Protein AF-A0A3N5U314-F1 (afdb_monomer)

Structure (mmCIF, N/CA/C/O backbone):
data_AF-A0A3N5U314-F1
#
_entry.id   AF-A0A3N5U314-F1
#
loop_
_atom_site.group_PDB
_atom_site.id
_atom_site.type_symbol
_atom_site.label_atom_id
_atom_site.label_alt_id
_atom_site.label_comp_id
_atom_site.label_asym_id
_atom_site.label_entity_id
_atom_site.label_seq_id
_atom_site.pdbx_PDB_ins_code
_atom_site.Cartn_x
_atom_site.Cartn_y
_atom_site.Cartn_z
_atom_site.occupancy
_atom_site.B_iso_or_equiv
_atom_site.auth_seq_id
_atom_site.auth_comp_id
_atom_site.auth_asym_id
_atom_site.auth_atom_id
_atom_site.pdbx_PDB_model_num
ATOM 1 N N . MET A 1 1 ? -28.818 -7.284 0.503 1.00 39.34 1 MET A N 1
ATOM 2 C CA . MET A 1 1 ? -28.115 -8.582 0.384 1.00 39.34 1 MET A CA 1
ATOM 3 C C . MET A 1 1 ? -27.699 -8.768 -1.066 1.00 39.34 1 MET A C 1
ATOM 5 O O . MET A 1 1 ? -28.554 -9.013 -1.904 1.00 39.34 1 MET A O 1
ATOM 9 N N . ILE A 1 2 ? -26.421 -8.562 -1.388 1.00 52.38 2 ILE A N 1
ATOM 10 C CA . ILE A 1 2 ? -25.898 -8.794 -2.743 1.00 52.38 2 ILE A CA 1
ATOM 11 C C . ILE A 1 2 ? -25.827 -10.312 -2.936 1.00 52.38 2 ILE A C 1
ATOM 13 O O . ILE A 1 2 ? -25.109 -10.994 -2.208 1.00 52.38 2 ILE A O 1
ATOM 17 N N . SER A 1 3 ? -26.619 -10.847 -3.865 1.00 48.72 3 SER A N 1
ATOM 18 C CA . SER A 1 3 ? -26.611 -12.268 -4.222 1.00 48.72 3 SER A CA 1
ATOM 19 C C . SER A 1 3 ? -25.265 -12.630 -4.856 1.00 48.72 3 SER A C 1
ATOM 21 O O . SER A 1 3 ? -25.058 -12.412 -6.049 1.00 48.72 3 SER A O 1
ATOM 23 N N . GLN A 1 4 ? -24.351 -13.190 -4.064 1.00 62.00 4 GLN A N 1
ATOM 24 C CA . GLN A 1 4 ? -23.059 -13.693 -4.528 1.00 62.00 4 GLN A CA 1
ATOM 25 C C . GLN A 1 4 ? -23.280 -14.937 -5.404 1.00 62.00 4 GLN A C 1
ATOM 27 O O . GLN A 1 4 ? -23.422 -16.053 -4.900 1.00 62.00 4 GLN A O 1
ATOM 32 N N . LYS A 1 5 ? -23.340 -14.765 -6.732 1.00 70.06 5 LYS A N 1
ATOM 33 C CA . LYS A 1 5 ? -23.276 -15.905 -7.657 1.00 70.06 5 LYS A CA 1
ATOM 34 C C . LYS A 1 5 ? -21.893 -16.542 -7.515 1.00 70.06 5 LYS A C 1
ATOM 36 O O . LYS A 1 5 ? -20.887 -15.867 -7.708 1.00 70.06 5 LYS A O 1
ATOM 41 N N . LYS A 1 6 ? -21.836 -17.836 -7.182 1.00 68.38 6 LYS A N 1
ATOM 42 C CA . LYS A 1 6 ? -20.572 -18.584 -7.141 1.00 68.38 6 LYS A CA 1
ATOM 43 C C . LYS A 1 6 ? -19.946 -18.561 -8.537 1.00 68.38 6 LYS A C 1
ATOM 45 O O . LYS A 1 6 ? -20.492 -19.159 -9.462 1.00 68.38 6 LYS A O 1
ATOM 50 N N . ALA A 1 7 ? -18.821 -17.869 -8.690 1.00 73.00 7 ALA A N 1
ATOM 51 C CA . ALA A 1 7 ? -17.999 -18.004 -9.883 1.00 73.00 7 ALA A CA 1
ATOM 52 C C . ALA A 1 7 ? -17.495 -19.453 -9.955 1.00 73.00 7 ALA A C 1
ATOM 54 O O . ALA A 1 7 ? -16.987 -19.988 -8.970 1.00 73.00 7 ALA A O 1
ATOM 55 N N . SER A 1 8 ? -17.676 -20.107 -11.103 1.00 86.75 8 SER A N 1
ATOM 56 C CA . SER A 1 8 ? -17.129 -21.448 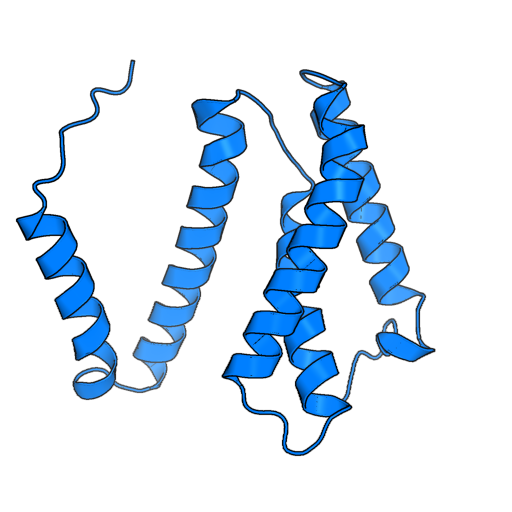-11.319 1.00 86.75 8 SER A CA 1
ATOM 57 C C . SER A 1 8 ? -15.602 -21.384 -11.252 1.00 86.75 8 SER A C 1
ATOM 59 O O . SER A 1 8 ? -15.004 -20.474 -11.825 1.00 86.75 8 SER A O 1
ATOM 61 N N . TRP A 1 9 ? -14.953 -22.349 -10.597 1.00 86.94 9 TRP A N 1
ATOM 62 C CA . TRP A 1 9 ? -13.486 -22.445 -10.546 1.00 86.94 9 TRP A CA 1
ATOM 63 C C . TRP A 1 9 ? -12.844 -22.409 -11.940 1.00 86.94 9 TRP A C 1
ATOM 65 O O . TRP A 1 9 ? -11.773 -21.835 -12.114 1.00 86.94 9 TRP A O 1
ATOM 75 N N . LEU A 1 10 ? -13.548 -22.935 -12.948 1.00 86.69 10 LEU A N 1
ATOM 76 C CA . LEU A 1 10 ? -13.145 -22.877 -14.354 1.00 86.69 10 LEU A CA 1
ATOM 77 C C . LEU A 1 10 ? -13.063 -21.441 -14.884 1.00 86.69 10 LEU A C 1
ATOM 79 O O . LEU A 1 10 ? -12.156 -21.113 -15.639 1.00 86.69 10 LEU A O 1
ATOM 83 N N . PHE A 1 11 ? -13.984 -20.573 -14.467 1.00 88.81 11 PHE A N 1
ATOM 84 C CA . PHE A 1 11 ? -13.996 -19.168 -14.870 1.00 88.81 11 PHE A CA 1
ATOM 85 C C . PHE A 1 11 ? -12.820 -18.398 -14.255 1.00 88.81 11 PHE A C 1
ATOM 87 O O . PHE A 1 11 ? -12.176 -17.607 -14.939 1.00 88.81 11 PHE A O 1
ATOM 94 N N . ILE A 1 12 ? -12.493 -18.674 -12.989 1.00 87.81 12 ILE A N 1
ATOM 95 C CA . ILE A 1 12 ? -11.335 -18.074 -12.307 1.00 87.81 12 ILE A CA 1
ATOM 96 C C . ILE A 1 12 ? -10.031 -18.533 -12.970 1.00 87.81 12 ILE A C 1
ATOM 98 O O . ILE A 1 12 ? -9.176 -17.706 -13.285 1.00 87.81 12 ILE A O 1
ATOM 102 N N . ALA A 1 13 ? -9.897 -19.837 -13.228 1.00 89.12 13 ALA A N 1
ATOM 103 C CA . ALA A 1 13 ? -8.728 -20.398 -13.899 1.00 89.12 13 ALA A CA 1
ATOM 104 C C . ALA A 1 13 ? -8.547 -19.820 -15.312 1.00 89.12 13 ALA A C 1
ATOM 106 O O . ALA A 1 13 ? -7.430 -19.474 -15.695 1.00 89.12 13 ALA A O 1
ATOM 107 N N . LEU A 1 14 ? -9.643 -19.651 -16.058 1.00 91.38 14 LEU A N 1
ATOM 108 C CA . LEU A 1 14 ? -9.625 -19.042 -17.387 1.00 91.38 14 LEU A CA 1
ATOM 109 C C . LEU A 1 14 ? -9.152 -17.583 -17.342 1.00 91.38 14 LEU A C 1
ATOM 111 O O . LEU A 1 14 ? -8.292 -17.200 -18.131 1.00 91.38 14 LEU A O 1
ATOM 115 N N . LEU A 1 15 ? -9.675 -16.777 -16.413 1.00 87.81 15 LEU A N 1
ATOM 116 C CA . LEU A 1 15 ? -9.248 -15.384 -16.242 1.00 87.81 15 LEU A CA 1
ATOM 117 C C . LEU A 1 15 ? -7.764 -15.281 -15.878 1.00 87.81 15 LEU A C 1
ATOM 119 O O . LEU A 1 15 ? -7.054 -14.437 -16.424 1.00 87.81 15 LEU A O 1
ATOM 123 N N . PHE A 1 16 ? -7.286 -16.156 -14.992 1.00 88.44 16 PHE A N 1
ATOM 124 C CA . PHE A 1 16 ? -5.877 -16.194 -14.614 1.00 88.44 16 PHE A CA 1
ATOM 125 C C . PHE A 1 16 ? -4.983 -16.568 -15.803 1.00 88.44 16 PHE A C 1
ATOM 127 O O . PHE A 1 16 ? -4.005 -15.876 -16.079 1.00 88.44 16 PHE A O 1
ATOM 134 N N . ALA A 1 17 ? -5.354 -17.606 -16.559 1.00 89.19 17 ALA A N 1
ATOM 135 C CA . ALA A 1 17 ? -4.641 -18.007 -17.770 1.00 89.19 17 ALA A CA 1
ATOM 136 C C . ALA A 1 17 ? -4.589 -16.874 -18.809 1.00 89.19 17 ALA A C 1
ATOM 138 O O . ALA A 1 17 ? -3.533 -16.620 -19.389 1.00 89.19 17 ALA A O 1
ATOM 139 N N . LEU A 1 18 ? -5.694 -16.145 -18.997 1.00 88.12 18 LEU A N 1
ATOM 140 C CA . LEU A 1 18 ? -5.738 -14.988 -19.890 1.00 88.12 18 LEU A CA 1
ATOM 141 C C . LEU A 1 18 ? -4.754 -13.891 -19.445 1.00 88.12 18 LEU A C 1
ATOM 143 O O . LEU A 1 18 ? -4.034 -13.335 -20.271 1.00 88.12 18 LEU A O 1
ATOM 147 N N . GLY A 1 19 ? -4.686 -13.619 -18.138 1.00 86.88 19 GLY A N 1
ATOM 148 C CA . GLY A 1 19 ? -3.745 -12.662 -17.552 1.00 86.88 19 GLY A CA 1
ATOM 149 C C . GLY A 1 19 ? -2.277 -13.042 -17.772 1.00 86.88 19 GLY A C 1
ATOM 150 O O . GLY A 1 19 ? -1.471 -12.184 -18.121 1.00 86.88 19 GLY A O 1
ATOM 151 N N . VAL A 1 20 ? -1.935 -14.327 -17.642 1.00 88.19 20 VAL A N 1
ATOM 152 C CA . VAL A 1 20 ? -0.568 -14.835 -17.878 1.00 88.19 20 VAL A CA 1
ATOM 153 C C . VAL A 1 20 ? -0.173 -14.757 -19.358 1.00 88.19 20 VAL A C 1
ATOM 155 O O . VAL A 1 20 ? 0.997 -14.548 -19.672 1.00 88.19 20 VAL A O 1
ATOM 158 N N . LEU A 1 21 ? -1.135 -14.886 -20.276 1.00 90.25 21 LEU A N 1
ATOM 159 C CA . LEU A 1 21 ? -0.888 -14.832 -21.721 1.00 90.25 21 LEU A CA 1
ATOM 160 C C . LEU A 1 21 ? -0.797 -13.400 -22.278 1.00 90.25 21 LEU A C 1
ATOM 162 O O . LEU A 1 21 ? -0.120 -13.180 -23.282 1.00 90.25 21 LEU A O 1
ATOM 166 N N . MET A 1 22 ? -1.427 -12.418 -21.623 1.00 85.06 22 MET A N 1
ATOM 167 C CA . MET A 1 22 ? -1.402 -10.999 -22.016 1.00 85.06 22 MET A CA 1
ATOM 168 C C . MET A 1 22 ? -0.008 -10.435 -22.370 1.00 85.06 22 MET A C 1
ATOM 170 O O . MET A 1 22 ? 0.097 -9.820 -23.436 1.00 85.06 22 MET A O 1
ATOM 174 N N . PRO A 1 23 ? 1.067 -10.627 -21.570 1.00 87.19 23 PRO A N 1
ATOM 175 C CA . PRO A 1 23 ? 2.391 -10.069 -21.874 1.00 87.19 23 PRO A CA 1
ATOM 176 C C . PRO A 1 23 ? 2.990 -10.534 -23.207 1.00 87.19 23 PRO A C 1
ATOM 178 O O . PRO A 1 23 ? 3.838 -9.837 -23.758 1.00 87.19 23 PRO A O 1
ATOM 181 N N . PHE A 1 24 ? 2.546 -11.672 -23.746 1.00 87.44 24 PHE A N 1
ATOM 182 C CA . PHE A 1 24 ? 3.053 -12.215 -25.008 1.00 87.44 24 PHE A CA 1
ATOM 183 C C . PHE A 1 24 ? 2.315 -11.682 -26.243 1.00 87.44 24 PHE A C 1
ATOM 185 O O . PHE A 1 24 ? 2.833 -11.777 -27.353 1.00 87.44 24 PHE A O 1
ATOM 192 N N . VAL A 1 25 ? 1.113 -11.127 -26.067 1.00 87.94 25 VAL A N 1
ATOM 193 C CA . VAL A 1 25 ? 0.219 -10.744 -27.175 1.00 87.94 25 VAL A CA 1
ATOM 194 C C . VAL A 1 25 ? 0.065 -9.225 -27.286 1.00 87.94 25 VAL A C 1
ATOM 196 O O . VAL A 1 25 ? -0.127 -8.686 -28.377 1.00 87.94 25 VAL A O 1
ATOM 199 N N . VAL A 1 26 ? 0.144 -8.509 -26.162 1.00 88.75 26 VAL A N 1
ATOM 200 C CA . VAL A 1 26 ? -0.222 -7.091 -26.079 1.00 88.75 26 VAL A CA 1
ATOM 201 C C . VAL A 1 26 ? 1.004 -6.172 -26.188 1.00 88.75 26 VAL A C 1
ATOM 203 O O . VAL A 1 26 ? 2.088 -6.462 -25.691 1.00 88.75 26 VAL A O 1
ATOM 206 N N . LYS A 1 27 ? 0.837 -5.009 -26.834 1.00 90.88 27 LYS A N 1
ATOM 207 C CA . LYS A 1 27 ? 1.887 -3.978 -26.947 1.00 90.88 27 LYS A CA 1
ATOM 208 C C . LYS A 1 27 ? 2.223 -3.371 -25.575 1.00 90.88 27 LYS A C 1
ATOM 210 O O . LYS A 1 27 ? 1.324 -3.127 -24.775 1.00 90.88 27 LYS A O 1
ATOM 215 N N . LYS A 1 28 ? 3.490 -2.985 -25.363 1.00 89.50 28 LYS A N 1
ATOM 216 C CA . LYS A 1 28 ? 4.010 -2.427 -24.091 1.00 89.50 28 LYS A CA 1
ATOM 217 C C . LYS A 1 28 ? 3.138 -1.334 -23.457 1.00 89.50 28 LYS A C 1
ATOM 219 O O . LYS A 1 28 ? 2.883 -1.385 -22.263 1.00 89.50 28 LYS A O 1
ATOM 224 N N . TYR A 1 29 ? 2.648 -0.376 -24.247 1.00 90.62 29 TYR A N 1
ATOM 225 C CA . TYR A 1 29 ? 1.782 0.700 -23.743 1.00 90.62 29 TYR A CA 1
ATOM 226 C C . TYR A 1 29 ? 0.509 0.163 -23.069 1.00 90.62 29 TYR A C 1
ATOM 228 O O . TYR A 1 29 ? 0.194 0.519 -21.938 1.00 90.62 29 TYR A O 1
ATOM 236 N N . HIS A 1 30 ? -0.183 -0.755 -23.744 1.00 91.69 30 HIS A N 1
ATOM 237 C CA . HIS A 1 30 ? -1.418 -1.348 -23.239 1.00 91.69 30 HIS A CA 1
ATOM 238 C C . HIS A 1 30 ? -1.146 -2.293 -22.061 1.00 91.69 30 HIS A C 1
ATOM 240 O O . HIS A 1 30 ? -1.971 -2.383 -21.159 1.00 91.69 30 HIS A O 1
ATOM 246 N N . LEU A 1 31 ? 0.020 -2.953 -22.030 1.00 91.88 31 LEU A N 1
ATOM 247 C CA . LEU A 1 31 ? 0.448 -3.757 -20.881 1.00 91.88 31 LEU A CA 1
ATOM 248 C C . LEU A 1 31 ? 0.667 -2.912 -19.623 1.00 91.88 31 LEU A C 1
ATOM 250 O O . LEU A 1 31 ? 0.222 -3.310 -18.548 1.00 91.88 31 LEU A O 1
ATOM 254 N N . ASN A 1 32 ? 1.305 -1.746 -19.744 1.00 92.44 32 ASN A N 1
ATOM 255 C CA . ASN A 1 32 ? 1.489 -0.838 -18.609 1.00 92.44 32 ASN A CA 1
ATOM 256 C C . ASN A 1 32 ? 0.142 -0.331 -18.084 1.00 92.44 32 ASN A C 1
ATOM 258 O O . ASN A 1 32 ? -0.113 -0.409 -16.885 1.00 92.44 32 ASN A O 1
ATOM 262 N N . MET A 1 33 ? -0.749 0.086 -18.988 1.00 94.44 33 MET A N 1
ATOM 263 C CA . MET A 1 33 ? -2.096 0.529 -18.622 1.00 94.44 33 MET A CA 1
ATOM 264 C C . MET A 1 33 ? -2.893 -0.589 -17.934 1.00 94.44 33 MET A C 1
ATOM 266 O O . MET A 1 33 ? -3.529 -0.364 -16.910 1.00 94.44 33 MET A O 1
ATOM 270 N N . LEU A 1 34 ? -2.826 -1.819 -18.453 1.00 92.44 34 LEU A N 1
ATOM 271 C CA . LEU A 1 34 ? -3.477 -2.972 -17.832 1.00 92.44 34 LEU A CA 1
ATOM 272 C C . LEU A 1 34 ? -2.905 -3.274 -16.443 1.00 92.44 34 LEU A C 1
ATOM 274 O O . LEU A 1 34 ? -3.660 -3.579 -15.523 1.00 92.44 34 LEU A O 1
ATOM 278 N N . THR A 1 35 ? -1.587 -3.174 -16.283 1.00 92.81 35 THR A N 1
ATOM 279 C CA . THR A 1 35 ? -0.921 -3.377 -14.990 1.00 92.81 35 THR A CA 1
ATOM 280 C C . THR A 1 35 ? -1.413 -2.355 -13.969 1.00 92.81 35 THR A C 1
ATOM 282 O O . THR A 1 35 ? -1.773 -2.730 -12.856 1.00 92.81 35 THR A O 1
ATOM 285 N N . GLU A 1 36 ? -1.519 -1.085 -14.357 1.00 94.94 36 GLU A N 1
ATOM 286 C CA . GLU A 1 36 ? -2.048 -0.017 -13.506 1.00 94.94 36 GLU A CA 1
ATOM 287 C C . GLU A 1 36 ? -3.522 -0.248 -13.131 1.00 94.94 36 GLU A C 1
ATOM 289 O O . GLU A 1 36 ? -3.890 -0.147 -11.958 1.00 94.94 36 GLU A O 1
ATOM 294 N N . ILE A 1 37 ? -4.351 -0.669 -14.094 1.00 95.06 37 ILE A N 1
ATOM 295 C CA . ILE A 1 37 ? -5.747 -1.060 -13.845 1.00 95.06 37 ILE A CA 1
ATOM 296 C C . ILE A 1 37 ? -5.819 -2.189 -12.811 1.00 95.06 37 ILE A C 1
ATOM 298 O O . ILE A 1 37 ? -6.624 -2.116 -11.884 1.00 95.06 37 ILE A O 1
ATOM 302 N N . ILE A 1 38 ? -4.985 -3.224 -12.940 1.00 93.38 38 ILE A N 1
ATOM 303 C CA . ILE A 1 38 ? -4.964 -4.359 -12.007 1.00 93.38 38 ILE A CA 1
ATOM 304 C C . ILE A 1 38 ? -4.516 -3.911 -10.611 1.00 93.38 38 ILE A C 1
ATOM 306 O O . ILE A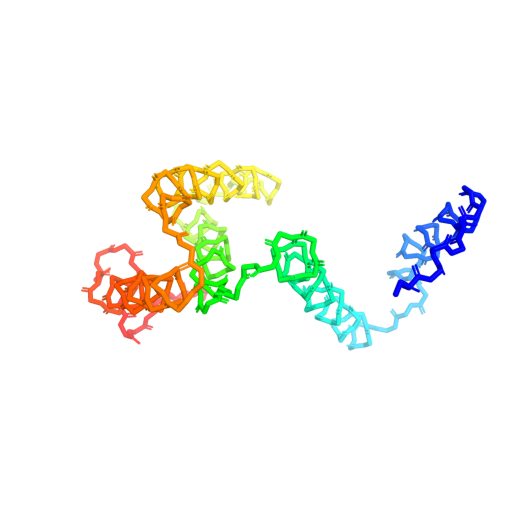 1 38 ? -5.115 -4.332 -9.620 1.00 93.38 38 ILE A O 1
ATOM 310 N N . ILE A 1 39 ? -3.510 -3.037 -10.518 1.00 95.19 39 ILE A N 1
ATOM 311 C CA . ILE A 1 39 ? -3.031 -2.486 -9.244 1.00 95.19 39 ILE A CA 1
ATOM 312 C C . ILE A 1 39 ? -4.159 -1.725 -8.532 1.00 95.19 39 ILE A C 1
ATOM 314 O O . ILE A 1 39 ? -4.444 -2.003 -7.363 1.00 95.19 39 ILE A O 1
ATOM 318 N N . PHE A 1 40 ? -4.852 -0.817 -9.226 1.00 96.12 40 PHE A N 1
ATOM 319 C CA . PHE A 1 40 ? -5.961 -0.066 -8.631 1.00 96.12 40 PHE A CA 1
ATOM 320 C C . PHE A 1 40 ? -7.196 -0.930 -8.358 1.00 96.12 40 PHE A C 1
ATOM 322 O O . PHE A 1 40 ? -7.879 -0.713 -7.356 1.00 96.12 40 PHE A O 1
ATOM 329 N N . ALA A 1 41 ? -7.469 -1.943 -9.183 1.00 96.25 41 ALA A N 1
ATOM 330 C CA . ALA A 1 41 ? -8.529 -2.911 -8.918 1.00 96.25 41 ALA A CA 1
ATOM 331 C C . ALA A 1 41 ? -8.245 -3.705 -7.634 1.00 96.25 41 ALA A C 1
ATOM 333 O O . ALA A 1 41 ? -9.131 -3.847 -6.791 1.00 96.25 41 ALA A O 1
ATOM 334 N N . LEU A 1 42 ? -7.006 -4.167 -7.439 1.00 95.12 42 LEU A N 1
ATOM 335 C CA . LEU A 1 42 ? -6.600 -4.861 -6.217 1.00 95.12 42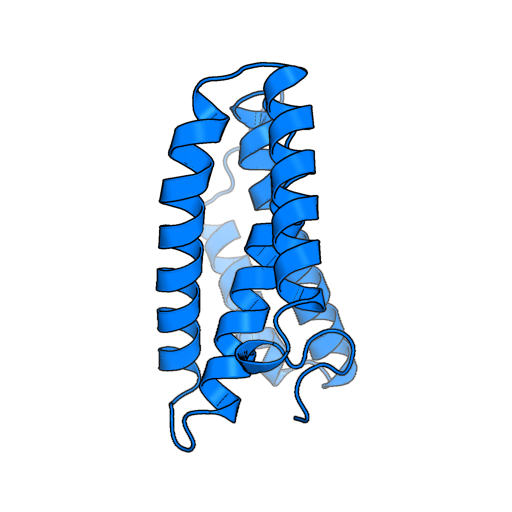 LEU A CA 1
ATOM 336 C C . LEU A 1 42 ? -6.695 -3.941 -4.992 1.00 95.12 42 LEU A C 1
ATOM 338 O 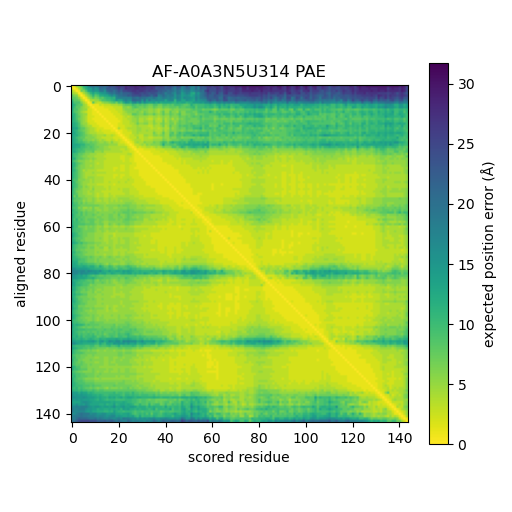O . LEU A 1 42 ? -7.190 -4.359 -3.943 1.00 95.12 42 LEU A O 1
ATOM 342 N N . TYR A 1 43 ? -6.291 -2.677 -5.136 1.00 95.81 43 TYR A N 1
ATOM 343 C CA . TYR A 1 43 ? -6.453 -1.661 -4.096 1.00 95.81 43 TYR A CA 1
ATOM 344 C C . TYR A 1 43 ? -7.932 -1.448 -3.727 1.00 95.81 43 TYR A C 1
ATOM 346 O O . TYR A 1 43 ? -8.281 -1.457 -2.546 1.00 95.81 43 TYR A O 1
ATOM 354 N N . ALA A 1 44 ? -8.822 -1.348 -4.719 1.00 95.94 44 ALA A N 1
ATOM 355 C CA . ALA A 1 44 ? -10.263 -1.217 -4.504 1.00 95.94 44 ALA A CA 1
ATOM 356 C C . ALA A 1 44 ? -10.879 -2.460 -3.838 1.00 95.94 44 ALA A C 1
ATOM 358 O O . ALA A 1 44 ? -11.724 -2.330 -2.952 1.00 95.94 44 ALA A O 1
ATOM 359 N N . VAL A 1 45 ? -10.440 -3.666 -4.214 1.00 95.75 45 VAL A N 1
ATOM 360 C CA . VAL A 1 45 ? -10.873 -4.921 -3.575 1.00 95.75 45 VAL A CA 1
ATOM 361 C C . VAL A 1 45 ? -10.425 -4.975 -2.113 1.00 95.75 45 VAL A C 1
ATOM 363 O O . VAL A 1 45 ? -11.232 -5.320 -1.249 1.00 95.75 45 VAL A O 1
ATOM 366 N N . SER A 1 46 ? -9.179 -4.588 -1.824 1.00 94.62 46 SER A N 1
ATOM 367 C CA . SER A 1 46 ? -8.653 -4.485 -0.456 1.00 94.62 46 SER A CA 1
ATOM 368 C C . SER A 1 46 ? -9.473 -3.500 0.386 1.00 94.62 46 SER A C 1
ATOM 370 O O . SER A 1 46 ? -9.937 -3.835 1.477 1.00 94.62 46 SER A O 1
ATOM 372 N N . TYR A 1 47 ? -9.777 -2.327 -0.172 1.00 95.06 47 TYR A N 1
ATOM 373 C CA . TYR A 1 47 ? -10.639 -1.337 0.469 1.00 95.06 47 TYR A CA 1
ATOM 374 C C . TYR A 1 47 ? -12.053 -1.863 0.737 1.00 95.06 47 TYR A C 1
ATOM 376 O O . TYR A 1 47 ? -12.595 -1.709 1.837 1.00 95.06 47 TYR A O 1
ATOM 384 N N . ASN A 1 48 ? -12.651 -2.528 -0.253 1.00 95.19 48 ASN A N 1
ATOM 385 C CA . ASN A 1 48 ? -13.971 -3.131 -0.127 1.00 95.19 48 ASN A CA 1
ATOM 386 C C . ASN A 1 48 ? -13.996 -4.270 0.903 1.00 95.19 48 ASN A C 1
ATOM 388 O O . ASN A 1 48 ? -15.047 -4.536 1.480 1.00 95.19 48 ASN A O 1
ATOM 392 N N . LEU A 1 49 ? -12.868 -4.923 1.188 1.00 93.06 49 LEU A N 1
ATOM 393 C CA . LEU A 1 49 ? -12.807 -5.914 2.259 1.00 93.06 49 LEU A CA 1
ATOM 394 C C . LEU A 1 49 ? -13.128 -5.274 3.621 1.00 93.06 49 LEU A C 1
ATOM 396 O O . LEU A 1 49 ? -13.921 -5.812 4.392 1.00 93.06 49 LEU A O 1
ATOM 400 N N . LEU A 1 50 ? -12.590 -4.084 3.887 1.00 92.19 50 LEU A N 1
ATOM 401 C CA . LEU A 1 50 ? -12.861 -3.331 5.114 1.00 92.19 50 LEU A CA 1
ATOM 402 C C . LEU A 1 50 ? -14.240 -2.661 5.096 1.00 92.19 50 LEU A C 1
ATOM 404 O O . LEU A 1 50 ? -15.020 -2.836 6.035 1.00 92.19 50 LEU A O 1
ATOM 408 N N . LEU A 1 51 ? -14.576 -1.935 4.028 1.00 93.12 51 LEU A N 1
ATOM 409 C CA . LEU A 1 51 ? -15.846 -1.209 3.975 1.00 93.12 51 LEU A CA 1
ATOM 410 C C . LEU A 1 51 ? -17.042 -2.149 3.760 1.00 93.12 51 LEU A C 1
ATOM 412 O O . LEU A 1 51 ? -18.037 -2.060 4.473 1.00 93.12 51 LEU A O 1
ATOM 416 N N . GLY A 1 52 ? -16.946 -3.050 2.786 1.00 91.69 52 GLY A N 1
ATOM 417 C CA . GLY A 1 52 ? -18.043 -3.907 2.341 1.00 91.69 52 GLY A CA 1
ATOM 418 C C . GLY A 1 52 ? -18.340 -5.085 3.268 1.00 91.69 52 GLY A C 1
ATOM 419 O O . GLY A 1 52 ? -19.507 -5.444 3.410 1.00 91.69 52 GLY A O 1
ATOM 420 N N . TYR A 1 53 ? -17.324 -5.673 3.915 1.00 89.69 53 TYR A N 1
ATOM 421 C CA . TYR A 1 53 ? -17.529 -6.817 4.819 1.00 89.69 53 TYR A CA 1
ATOM 422 C C . TYR A 1 53 ? -17.497 -6.433 6.298 1.00 89.69 53 TYR A C 1
ATOM 424 O O . TYR A 1 53 ? -18.318 -6.934 7.063 1.00 89.69 53 TYR A O 1
ATOM 432 N N . ALA A 1 54 ? -16.580 -5.555 6.717 1.00 89.44 54 ALA A N 1
ATOM 433 C CA . ALA A 1 54 ? -16.473 -5.151 8.122 1.00 89.44 54 ALA A CA 1
ATOM 434 C C . ALA A 1 54 ? -17.280 -3.884 8.466 1.00 89.44 54 ALA A C 1
ATOM 436 O O . ALA A 1 54 ? -17.440 -3.570 9.646 1.00 89.44 54 ALA A O 1
ATOM 437 N N . GLY A 1 55 ? -17.791 -3.148 7.470 1.00 90.81 55 GLY A N 1
ATOM 438 C CA . GLY A 1 55 ? -18.498 -1.880 7.689 1.00 90.81 55 GLY A CA 1
ATOM 439 C C . GLY A 1 55 ? -17.583 -0.751 8.176 1.00 90.81 55 GLY A C 1
ATOM 440 O O . GLY A 1 55 ? -18.052 0.210 8.787 1.00 90.81 55 GLY A O 1
ATOM 441 N N . LEU A 1 56 ? -16.271 -0.878 7.956 1.00 92.25 56 LEU A N 1
ATOM 442 C CA . LEU A 1 56 ? -15.257 0.049 8.446 1.00 92.25 56 LEU A CA 1
ATOM 443 C C . LEU A 1 56 ? -14.766 0.948 7.308 1.00 92.25 56 LEU A C 1
ATOM 445 O O . LEU A 1 56 ? -14.036 0.514 6.417 1.00 92.25 56 LEU A O 1
ATOM 449 N N . LEU A 1 57 ? -15.140 2.226 7.358 1.00 93.00 57 LEU A N 1
ATOM 450 C CA . LEU A 1 57 ? -14.650 3.240 6.426 1.00 93.00 57 LEU A CA 1
ATOM 451 C C . LEU A 1 57 ? -13.217 3.644 6.798 1.00 93.00 57 LEU A C 1
ATOM 453 O O . LEU A 1 57 ? -13.006 4.264 7.836 1.00 93.00 57 LEU A O 1
ATOM 457 N N . SER A 1 58 ? -12.234 3.304 5.962 1.00 93.44 58 SER A N 1
ATOM 458 C CA . SER A 1 58 ? -10.815 3.602 6.216 1.00 93.44 58 SER A CA 1
ATOM 459 C C . SER A 1 58 ? -10.277 4.653 5.249 1.00 93.44 58 SER A C 1
ATOM 461 O O . SER A 1 58 ? -10.147 4.378 4.062 1.00 93.44 58 SER A O 1
ATOM 463 N N . PHE A 1 59 ? -9.864 5.817 5.750 1.00 93.12 59 PHE A N 1
ATOM 464 C CA . PHE A 1 59 ? -9.121 6.825 4.977 1.00 93.12 59 PHE A CA 1
ATOM 465 C C . PHE A 1 59 ? -7.600 6.590 4.984 1.00 93.12 59 PHE A C 1
ATOM 467 O O . PHE A 1 59 ? -6.844 7.389 4.441 1.00 93.12 59 PHE A O 1
ATOM 474 N N . GLY A 1 60 ? -7.146 5.487 5.587 1.00 94.12 60 GLY A N 1
ATOM 475 C CA . GLY A 1 60 ? -5.730 5.166 5.769 1.00 94.12 60 GLY A CA 1
ATOM 476 C C . GLY A 1 60 ? -5.119 4.250 4.715 1.00 94.12 60 GLY A C 1
ATOM 477 O O . GLY A 1 60 ? -3.927 3.994 4.771 1.00 94.12 60 GLY A O 1
ATOM 478 N N . HIS A 1 61 ? -5.888 3.730 3.756 1.00 94.69 61 HIS A N 1
ATOM 479 C CA . HIS A 1 61 ? -5.374 2.733 2.802 1.00 94.69 61 HIS A CA 1
ATOM 480 C C . HIS A 1 61 ? -4.166 3.213 1.985 1.00 94.69 61 HIS A C 1
ATOM 482 O O . HIS A 1 61 ? -3.284 2.410 1.670 1.00 94.69 61 HIS A O 1
ATOM 488 N N . ALA A 1 62 ? -4.094 4.516 1.696 1.00 94.31 62 ALA A N 1
ATOM 489 C CA . ALA A 1 62 ? -2.991 5.105 0.949 1.00 94.31 62 ALA A CA 1
ATOM 490 C C . ALA A 1 62 ? -1.648 4.940 1.680 1.00 94.31 62 ALA A C 1
ATOM 492 O O . ALA A 1 62 ? -0.635 4.714 1.022 1.00 94.31 62 ALA A O 1
ATOM 493 N N . MET A 1 63 ? -1.634 4.950 3.019 1.00 95.19 63 MET A N 1
ATOM 494 C CA . MET A 1 63 ? -0.406 4.748 3.793 1.00 95.19 63 MET A CA 1
ATOM 495 C C . MET A 1 63 ? 0.194 3.355 3.572 1.00 95.19 63 MET A C 1
ATOM 497 O O . MET A 1 63 ? 1.402 3.231 3.402 1.00 95.19 63 MET A O 1
ATOM 501 N N . PHE A 1 64 ? -0.634 2.305 3.514 1.00 95.00 64 PHE A N 1
ATOM 502 C CA . PHE A 1 64 ? -0.161 0.935 3.288 1.00 95.00 64 PHE A CA 1
ATOM 503 C C . PHE A 1 64 ? 0.305 0.729 1.851 1.00 95.00 64 PHE A C 1
ATOM 505 O O . PHE A 1 64 ? 1.340 0.104 1.617 1.00 95.00 64 PHE A O 1
ATOM 512 N N . PHE A 1 65 ? -0.448 1.282 0.899 1.00 94.56 65 PHE A N 1
ATOM 513 C CA . PHE A 1 65 ? -0.104 1.227 -0.517 1.00 94.56 65 PHE A CA 1
ATOM 514 C C . PHE A 1 65 ? 1.224 1.942 -0.797 1.00 94.56 65 PHE A C 1
ATOM 516 O O . PHE A 1 65 ? 2.125 1.363 -1.405 1.00 94.56 65 PHE A O 1
ATOM 523 N N . GLY A 1 66 ? 1.382 3.157 -0.263 1.00 93.12 66 GLY A N 1
ATOM 524 C CA . GLY A 1 66 ? 2.620 3.927 -0.343 1.00 93.12 66 GLY A CA 1
ATOM 525 C C . GLY A 1 66 ? 3.788 3.231 0.353 1.00 93.12 66 GLY A C 1
ATOM 526 O O . GLY A 1 66 ? 4.855 3.112 -0.240 1.00 93.12 66 GLY A O 1
ATOM 527 N N . MET A 1 67 ? 3.589 2.693 1.562 1.00 94.81 67 MET A N 1
ATOM 528 C CA . MET A 1 67 ? 4.640 1.981 2.301 1.00 94.81 67 MET A CA 1
ATOM 529 C C . MET A 1 67 ? 5.190 0.781 1.517 1.00 94.81 67 MET A C 1
ATOM 531 O O . MET A 1 67 ? 6.402 0.561 1.496 1.00 94.81 67 MET A O 1
ATOM 535 N N . GLY A 1 68 ? 4.322 0.018 0.845 1.00 94.88 68 GLY A N 1
ATOM 536 C CA . GLY A 1 68 ? 4.737 -1.106 0.003 1.00 94.88 68 GLY A CA 1
ATOM 537 C C . GLY A 1 68 ? 5.590 -0.655 -1.179 1.00 94.88 68 GLY A C 1
ATOM 538 O O . GLY A 1 68 ? 6.713 -1.133 -1.340 1.00 94.88 68 GLY A O 1
ATOM 539 N N . ALA A 1 69 ? 5.092 0.310 -1.956 1.00 92.88 69 ALA A N 1
ATOM 540 C CA . ALA A 1 69 ? 5.818 0.867 -3.097 1.00 92.88 69 ALA A CA 1
ATOM 541 C C . ALA A 1 69 ? 7.173 1.461 -2.678 1.00 92.88 69 ALA A C 1
ATOM 543 O O . ALA A 1 69 ? 8.201 1.180 -3.298 1.00 92.88 69 ALA A O 1
ATOM 544 N N . PHE A 1 70 ? 7.186 2.218 -1.579 1.00 91.31 70 PHE A N 1
ATOM 545 C CA . PHE A 1 70 ? 8.386 2.868 -1.070 1.00 91.31 70 PHE A CA 1
ATOM 546 C C . PHE A 1 70 ? 9.428 1.860 -0.589 1.00 91.31 70 PHE A C 1
ATOM 548 O O . PHE A 1 70 ? 10.609 2.000 -0.891 1.00 91.31 70 PHE A O 1
ATOM 555 N N . THR A 1 71 ? 8.999 0.802 0.105 1.00 93.31 71 THR A N 1
ATOM 556 C CA . THR A 1 71 ? 9.923 -0.240 0.572 1.00 93.31 71 THR A CA 1
ATOM 557 C C . THR A 1 71 ? 10.609 -0.938 -0.599 1.00 93.31 71 THR A C 1
ATOM 559 O O . THR A 1 71 ? 11.817 -1.163 -0.536 1.00 93.31 71 THR A O 1
ATOM 562 N N . VAL A 1 72 ? 9.877 -1.248 -1.679 1.00 93.94 72 VAL A N 1
ATOM 563 C CA . VAL A 1 72 ? 10.479 -1.833 -2.890 1.00 93.94 72 VAL A CA 1
ATOM 564 C C . VAL A 1 72 ? 11.493 -0.867 -3.506 1.00 93.94 72 VAL A C 1
ATOM 566 O O . VAL A 1 72 ? 12.626 -1.272 -3.762 1.00 93.94 72 VAL A O 1
ATOM 569 N N . ALA A 1 73 ? 11.115 0.402 -3.696 1.00 90.88 73 ALA A N 1
ATOM 570 C CA . ALA A 1 73 ? 11.982 1.414 -4.300 1.00 90.88 73 ALA A CA 1
ATOM 571 C C . ALA A 1 73 ? 13.282 1.609 -3.501 1.00 90.88 73 ALA A C 1
ATOM 573 O O . ALA A 1 73 ? 14.373 1.451 -4.045 1.00 90.88 73 ALA A O 1
ATOM 574 N N . VAL A 1 74 ? 13.178 1.853 -2.190 1.00 90.38 74 VAL A N 1
ATOM 575 C CA . VAL A 1 74 ? 14.337 2.009 -1.293 1.00 90.38 74 VAL A CA 1
ATOM 576 C C . VAL A 1 74 ? 15.229 0.774 -1.320 1.00 90.38 74 VAL A C 1
ATOM 578 O O . VAL A 1 74 ? 16.448 0.916 -1.389 1.00 90.38 74 VAL A O 1
ATOM 581 N N . SER A 1 75 ? 14.634 -0.424 -1.270 1.00 91.75 75 SER A N 1
ATOM 582 C CA . SER A 1 75 ? 15.394 -1.676 -1.230 1.00 91.75 75 SER A CA 1
ATOM 583 C C . SER A 1 75 ? 16.215 -1.876 -2.501 1.00 91.75 75 SER A C 1
ATOM 585 O O . SER A 1 75 ? 17.364 -2.293 -2.417 1.00 91.75 75 SER A O 1
ATOM 587 N N . LEU A 1 76 ? 15.651 -1.557 -3.668 1.00 91.44 76 LEU A N 1
ATOM 588 C CA . LEU A 1 76 ? 16.361 -1.678 -4.943 1.00 91.44 76 LEU A CA 1
ATOM 589 C C . LEU A 1 76 ? 17.450 -0.610 -5.115 1.00 91.44 76 LEU A C 1
ATOM 591 O O . LEU A 1 76 ? 18.495 -0.908 -5.685 1.00 91.44 76 LEU A O 1
ATOM 595 N N . ILE A 1 77 ? 17.231 0.604 -4.600 1.00 88.56 77 ILE A N 1
ATOM 596 C CA . ILE A 1 77 ? 18.202 1.707 -4.689 1.00 88.56 77 ILE A CA 1
ATOM 597 C C . ILE A 1 77 ? 19.387 1.492 -3.735 1.00 88.56 77 ILE A C 1
ATOM 599 O O . ILE A 1 77 ? 20.538 1.663 -4.127 1.00 88.56 77 ILE A O 1
ATOM 603 N N . HIS A 1 78 ? 19.129 1.114 -2.480 1.00 86.50 78 HIS A N 1
ATOM 604 C CA . HIS A 1 78 ? 20.176 1.012 -1.454 1.00 86.50 78 HIS A CA 1
ATOM 605 C C . HIS A 1 78 ? 20.911 -0.334 -1.450 1.00 86.50 78 HIS A C 1
ATOM 607 O O . HIS A 1 78 ? 22.043 -0.398 -0.969 1.00 86.50 78 HIS A O 1
ATOM 613 N N . PHE A 1 79 ? 20.304 -1.405 -1.975 1.00 87.38 79 PHE A N 1
ATOM 614 C CA . PHE A 1 79 ? 20.922 -2.732 -2.047 1.00 87.38 79 PHE A CA 1
ATOM 615 C C . PHE A 1 79 ? 21.139 -3.157 -3.508 1.00 87.38 79 PHE A C 1
ATOM 617 O O . PHE A 1 79 ? 20.340 -3.923 -4.062 1.00 87.38 79 PHE A O 1
ATOM 624 N N . PRO A 1 80 ? 22.226 -2.694 -4.154 1.00 83.56 80 PRO A N 1
ATOM 625 C CA . PRO A 1 80 ? 22.528 -3.079 -5.527 1.00 83.56 80 PRO A CA 1
ATOM 626 C C . PRO A 1 80 ? 22.741 -4.598 -5.629 1.00 83.56 80 PRO A C 1
ATOM 628 O O . PRO A 1 80 ? 23.500 -5.189 -4.863 1.00 83.56 80 PRO A O 1
ATOM 631 N N . GLY A 1 81 ? 22.051 -5.238 -6.578 1.00 84.44 81 GLY A N 1
ATOM 632 C CA . GLY A 1 81 ? 22.090 -6.693 -6.795 1.00 84.44 81 GLY A CA 1
ATOM 633 C C . GLY A 1 81 ? 20.976 -7.483 -6.098 1.00 84.44 81 GLY A C 1
ATOM 634 O O . GLY A 1 81 ? 20.889 -8.701 -6.269 1.00 84.44 81 GLY A O 1
ATOM 635 N N . LEU A 1 82 ? 20.094 -6.819 -5.347 1.00 90.44 82 LEU A N 1
ATOM 636 C CA . LEU A 1 82 ? 18.940 -7.465 -4.730 1.00 90.44 82 LEU A CA 1
ATOM 637 C C . LEU A 1 82 ? 17.895 -7.829 -5.802 1.00 90.44 82 LEU A C 1
ATOM 639 O O . LEU A 1 82 ? 17.462 -6.993 -6.591 1.00 90.44 82 LEU A O 1
ATOM 643 N N . SER A 1 83 ? 17.493 -9.103 -5.847 1.00 92.81 83 SER A N 1
ATOM 644 C CA . SER A 1 83 ? 16.475 -9.578 -6.795 1.00 92.81 83 SER A CA 1
ATOM 645 C C . SER A 1 83 ? 15.124 -8.903 -6.540 1.00 92.81 83 SER A C 1
ATOM 647 O O . SER A 1 83 ? 14.703 -8.787 -5.389 1.00 92.81 83 SER A O 1
ATOM 649 N N . MET A 1 84 ? 14.400 -8.547 -7.607 1.00 90.62 84 MET A N 1
ATOM 650 C CA . MET A 1 84 ? 13.049 -7.962 -7.548 1.00 90.62 84 MET A CA 1
ATOM 651 C C . MET A 1 84 ? 12.128 -8.720 -6.577 1.00 90.62 84 MET A C 1
ATOM 653 O O . MET A 1 84 ? 11.414 -8.115 -5.782 1.00 90.62 84 MET A O 1
ATOM 657 N N . TRP A 1 85 ? 12.187 -10.055 -6.587 1.00 93.75 85 TRP A N 1
ATOM 658 C CA . TRP A 1 85 ? 11.370 -10.899 -5.713 1.00 93.75 85 TRP A CA 1
ATOM 659 C C . TRP A 1 85 ? 11.690 -10.707 -4.229 1.00 93.75 85 TRP A C 1
ATOM 661 O O . TRP A 1 85 ? 10.779 -10.651 -3.406 1.00 93.75 85 TRP A O 1
ATOM 671 N N . ASN A 1 86 ? 12.966 -10.534 -3.885 1.00 93.12 86 ASN A N 1
ATOM 672 C CA . ASN A 1 86 ? 13.381 -10.285 -2.507 1.00 93.12 86 ASN A CA 1
ATOM 673 C C . ASN A 1 86 ? 12.925 -8.896 -2.043 1.00 93.12 86 ASN A C 1
ATOM 675 O O . ASN A 1 86 ? 12.488 -8.752 -0.903 1.00 93.12 86 ASN A O 1
ATOM 679 N N . ALA A 1 87 ? 12.956 -7.892 -2.927 1.00 94.56 87 ALA A N 1
ATOM 680 C CA . ALA A 1 87 ? 12.452 -6.552 -2.621 1.00 94.56 87 ALA A CA 1
ATOM 681 C C . ALA A 1 87 ? 10.939 -6.576 -2.345 1.00 94.56 87 ALA A C 1
ATOM 683 O O . ALA A 1 87 ? 10.468 -5.950 -1.395 1.00 94.56 87 ALA A O 1
ATOM 684 N N . VAL A 1 88 ? 10.179 -7.358 -3.121 1.00 95.19 88 VAL A N 1
ATOM 685 C CA . VAL A 1 88 ? 8.739 -7.569 -2.892 1.00 95.19 88 VAL A CA 1
ATOM 686 C C . VAL A 1 88 ? 8.480 -8.282 -1.561 1.00 95.19 88 VAL A C 1
ATOM 688 O O . VAL A 1 88 ? 7.579 -7.881 -0.826 1.00 95.19 88 VAL A O 1
ATOM 691 N N . LEU A 1 89 ? 9.274 -9.296 -1.203 1.00 95.56 89 LEU A N 1
ATOM 692 C CA . LEU A 1 89 ? 9.150 -9.979 0.092 1.00 95.56 89 LEU A CA 1
ATOM 693 C C . LEU A 1 89 ? 9.461 -9.048 1.273 1.00 95.56 89 LEU A C 1
ATOM 695 O O . LEU A 1 89 ? 8.752 -9.080 2.280 1.00 95.56 89 LEU A O 1
ATOM 699 N N . LEU A 1 90 ? 10.468 -8.182 1.143 1.00 95.25 90 LEU A N 1
ATOM 700 C CA . LEU A 1 90 ? 10.769 -7.154 2.143 1.00 95.25 90 LEU A CA 1
ATOM 701 C C . LEU A 1 90 ? 9.618 -6.154 2.284 1.00 95.25 90 LEU A C 1
ATOM 703 O O . LEU A 1 90 ? 9.211 -5.839 3.403 1.00 95.25 90 LEU A O 1
ATOM 707 N N . ALA A 1 91 ? 9.047 -5.700 1.168 1.00 96.06 91 ALA A N 1
ATOM 708 C CA . ALA A 1 91 ? 7.884 -4.820 1.177 1.00 96.06 91 ALA A CA 1
ATOM 709 C C . ALA A 1 91 ? 6.662 -5.475 1.829 1.00 96.06 91 ALA A C 1
ATOM 711 O O . ALA A 1 91 ? 5.971 -4.831 2.621 1.00 96.06 91 ALA A O 1
ATOM 712 N N . LEU A 1 92 ? 6.426 -6.762 1.566 1.00 96.38 92 LEU A N 1
ATOM 713 C CA . LEU A 1 92 ? 5.377 -7.536 2.226 1.00 96.38 92 LEU A CA 1
ATOM 714 C C . LEU A 1 92 ? 5.608 -7.597 3.744 1.00 96.38 92 LEU A C 1
ATOM 716 O O . LEU A 1 92 ? 4.686 -7.335 4.517 1.00 96.38 92 LEU A O 1
ATOM 720 N N . GLY A 1 93 ? 6.837 -7.881 4.180 1.00 97.06 93 GLY A N 1
ATOM 721 C CA . GLY A 1 93 ? 7.200 -7.909 5.598 1.00 97.06 93 GLY A CA 1
ATOM 722 C C . GLY A 1 93 ? 6.993 -6.557 6.287 1.00 97.06 93 GLY A C 1
ATOM 723 O O . GLY A 1 93 ? 6.330 -6.484 7.323 1.00 97.06 93 GLY A O 1
ATOM 724 N N . MET A 1 94 ? 7.484 -5.474 5.680 1.00 96.25 94 MET A N 1
ATOM 725 C CA . MET A 1 94 ? 7.369 -4.118 6.230 1.00 96.25 94 MET A CA 1
ATOM 726 C C . MET A 1 94 ? 5.919 -3.637 6.296 1.00 96.25 94 MET A C 1
ATOM 728 O O . MET A 1 94 ? 5.479 -3.139 7.333 1.00 96.25 94 MET A O 1
ATOM 732 N N . THR A 1 95 ? 5.144 -3.820 5.226 1.00 96.25 95 THR A N 1
ATOM 733 C CA . THR A 1 95 ? 3.722 -3.437 5.212 1.00 96.25 95 THR A CA 1
ATOM 734 C C . THR A 1 95 ? 2.897 -4.257 6.195 1.00 96.25 95 THR A C 1
ATOM 736 O O . THR A 1 95 ? 2.037 -3.693 6.870 1.00 96.25 95 THR A O 1
ATOM 739 N N . THR A 1 96 ? 3.193 -5.551 6.353 1.00 96.69 96 THR A N 1
ATOM 740 C CA . THR A 1 96 ? 2.536 -6.407 7.353 1.00 96.69 96 THR A CA 1
ATOM 741 C C . THR A 1 96 ? 2.858 -5.945 8.771 1.00 96.69 96 THR A C 1
ATOM 743 O O . THR A 1 96 ? 1.950 -5.837 9.591 1.00 96.69 96 THR A O 1
ATOM 746 N N . ALA A 1 97 ? 4.118 -5.612 9.065 1.00 97.12 97 ALA A N 1
ATOM 747 C CA . ALA A 1 97 ? 4.513 -5.100 10.375 1.00 97.12 97 ALA A CA 1
ATOM 748 C C . ALA A 1 97 ? 3.808 -3.772 10.701 1.00 97.12 97 ALA A C 1
ATOM 750 O O . ALA A 1 97 ? 3.210 -3.627 11.770 1.00 97.12 97 ALA A O 1
ATOM 751 N N . VAL A 1 98 ? 3.797 -2.829 9.753 1.00 95.81 98 VAL A N 1
ATOM 752 C CA . VAL A 1 98 ? 3.080 -1.552 9.895 1.00 95.81 98 VAL A CA 1
ATOM 753 C C . VAL A 1 98 ? 1.573 -1.781 10.058 1.00 95.81 98 VAL A C 1
ATOM 755 O O . VAL A 1 98 ? 0.947 -1.165 10.923 1.00 95.81 98 VAL A O 1
ATOM 758 N N . GLY A 1 99 ? 0.989 -2.693 9.279 1.00 95.44 99 GLY A N 1
ATOM 759 C CA . GLY A 1 99 ? -0.414 -3.102 9.373 1.00 95.44 99 GLY A CA 1
ATOM 760 C C . GLY A 1 99 ? -0.771 -3.725 10.715 1.00 95.44 99 GLY A C 1
ATOM 761 O O . GLY A 1 99 ? -1.809 -3.397 11.281 1.00 95.44 99 GLY A O 1
ATOM 762 N N . PHE A 1 100 ? 0.103 -4.560 11.269 1.00 96.44 100 PHE A N 1
ATOM 763 C CA . PHE A 1 100 ? -0.098 -5.179 12.574 1.00 96.44 100 PHE A CA 1
ATOM 764 C C . PHE A 1 100 ? -0.095 -4.135 13.696 1.00 96.44 100 PHE A C 1
ATOM 766 O O . PHE A 1 100 ? -1.008 -4.109 14.524 1.00 96.44 100 PHE A O 1
ATOM 773 N N . VAL A 1 101 ? 0.887 -3.228 13.684 1.00 95.94 101 VAL A N 1
ATOM 774 C CA . VAL A 1 101 ? 0.992 -2.150 14.677 1.00 95.94 101 VAL A CA 1
ATOM 775 C C . VAL A 1 101 ? -0.210 -1.214 14.576 1.00 95.94 101 VAL A C 1
ATOM 777 O O . VAL A 1 101 ? -0.941 -1.043 15.549 1.00 95.94 101 VAL A O 1
ATOM 780 N N . THR A 1 102 ? -0.458 -0.638 13.399 1.00 94.31 102 THR A N 1
ATOM 781 C CA . THR A 1 102 ? -1.560 0.320 13.196 1.00 94.31 102 THR A CA 1
ATOM 782 C C . THR A 1 102 ? -2.926 -0.335 13.396 1.00 94.31 102 THR A C 1
ATOM 784 O O . THR A 1 102 ? -3.777 0.223 14.086 1.00 94.31 102 THR A O 1
ATOM 787 N N . GLY A 1 103 ? -3.128 -1.552 12.889 1.00 92.69 103 GLY A N 1
ATOM 788 C CA . GLY A 1 103 ? -4.347 -2.336 13.071 1.00 92.69 103 GLY A CA 1
ATOM 789 C C . GLY A 1 103 ? -4.674 -2.595 14.542 1.00 92.69 103 GLY A C 1
ATOM 790 O O . GLY A 1 103 ? -5.831 -2.452 14.939 1.00 92.69 103 GLY A O 1
ATOM 791 N N . GLY A 1 104 ? -3.666 -2.871 15.376 1.00 93.25 104 GLY A N 1
ATOM 792 C CA . GLY A 1 104 ? -3.845 -3.048 16.821 1.00 93.25 104 GLY A CA 1
ATOM 793 C C . GLY A 1 104 ? -4.440 -1.825 17.536 1.00 93.25 104 GLY A C 1
ATOM 794 O O . GLY A 1 104 ? -5.202 -1.988 18.495 1.00 93.25 104 GLY A O 1
ATOM 795 N N . PHE A 1 105 ? -4.147 -0.611 17.056 1.00 92.19 105 PHE A N 1
ATOM 796 C CA . PHE A 1 105 ? -4.735 0.635 17.568 1.00 92.19 105 PHE A CA 1
ATOM 797 C C . PHE A 1 105 ? -6.087 0.951 16.920 1.00 92.19 105 PHE A C 1
ATOM 799 O O . PHE A 1 105 ? -7.047 1.316 17.606 1.00 92.19 105 PHE A O 1
ATOM 806 N N . LEU A 1 106 ? -6.169 0.797 15.598 1.00 92.75 106 LEU A N 1
ATOM 807 C CA . LEU A 1 106 ? -7.329 1.175 14.797 1.00 92.75 106 LEU A CA 1
ATOM 808 C C . LEU A 1 106 ? -8.559 0.322 15.126 1.00 92.75 106 LEU A C 1
ATOM 810 O O . LEU A 1 106 ? -9.634 0.867 15.372 1.00 92.75 106 LEU A O 1
ATOM 814 N N . LEU A 1 107 ? -8.402 -1.001 15.209 1.00 90.38 107 LEU A N 1
ATOM 815 C CA . LEU A 1 107 ? -9.519 -1.949 15.340 1.00 90.38 107 LEU A CA 1
ATOM 816 C C . LEU A 1 107 ? -10.256 -1.883 16.689 1.00 90.38 107 LEU A C 1
ATOM 818 O O . LEU A 1 107 ? -11.317 -2.487 16.841 1.00 90.38 107 LEU A O 1
ATOM 822 N N . ARG A 1 108 ? -9.731 -1.134 17.666 1.00 90.69 108 ARG A N 1
ATOM 823 C CA . ARG A 1 108 ? -10.398 -0.891 18.958 1.00 90.69 108 ARG A CA 1
ATOM 824 C C . ARG A 1 108 ? -11.567 0.094 18.853 1.00 90.69 108 ARG A C 1
ATOM 826 O O . ARG A 1 108 ? -12.382 0.165 19.767 1.00 90.69 108 ARG A O 1
ATOM 833 N N . HIS A 1 109 ? -11.657 0.837 17.751 1.00 90.12 109 HIS A N 1
ATOM 834 C CA . HIS A 1 109 ? -12.649 1.886 17.530 1.00 90.12 109 HIS A CA 1
ATOM 835 C C . HIS A 1 109 ? -13.591 1.494 16.385 1.00 90.12 109 HIS A C 1
ATOM 837 O O . HIS A 1 109 ? -13.207 0.769 15.470 1.00 90.12 109 HIS A O 1
ATOM 843 N N . LYS A 1 110 ? -14.838 1.976 16.419 1.00 84.94 110 LYS A N 1
ATOM 844 C CA . LYS A 1 110 ? -15.854 1.699 15.388 1.00 84.94 110 LYS A CA 1
ATOM 845 C C . LYS A 1 110 ? -16.462 2.994 14.851 1.00 84.94 110 LYS A C 1
ATOM 847 O O . LYS A 1 110 ? -16.446 4.026 15.523 1.00 84.94 110 LYS A O 1
ATOM 852 N N . GLY A 1 111 ? -17.016 2.926 13.642 1.00 87.50 111 GLY A N 1
ATOM 853 C CA . GLY A 1 111 ? -17.725 4.041 13.012 1.00 87.50 111 GLY A CA 1
ATOM 854 C C . GLY A 1 111 ? -16.817 5.237 12.712 1.00 87.50 111 GLY A C 1
ATOM 855 O O . GLY A 1 111 ? -15.700 5.072 12.223 1.00 87.50 111 GLY A O 1
ATOM 856 N N . ALA A 1 112 ? -17.293 6.448 13.012 1.00 92.56 112 ALA A N 1
ATOM 857 C CA . ALA A 1 112 ? -16.591 7.691 12.683 1.00 92.56 112 ALA A CA 1
ATOM 858 C C . ALA A 1 112 ? -15.202 7.803 13.338 1.00 92.56 112 ALA A C 1
ATOM 860 O O . ALA A 1 112 ? -14.267 8.290 12.706 1.00 92.56 112 ALA A O 1
ATOM 861 N N . TYR A 1 113 ? -15.034 7.299 14.566 1.00 93.44 113 TYR A N 1
ATOM 862 C CA . TYR A 1 113 ? -13.742 7.322 15.261 1.00 93.44 113 TYR A CA 1
ATOM 863 C C . TYR A 1 113 ? -12.672 6.514 14.527 1.00 93.44 113 TYR A C 1
ATOM 865 O O . TYR A 1 113 ? -11.534 6.963 14.419 1.00 93.44 113 TYR A O 1
ATOM 873 N N . PHE A 1 114 ? -13.041 5.351 13.978 1.00 94.19 114 PHE A N 1
ATOM 874 C CA . PHE A 1 114 ? -12.134 4.548 13.160 1.00 94.19 114 PHE A CA 1
ATOM 875 C C . PHE A 1 114 ? -11.695 5.332 11.919 1.00 94.19 114 PHE A C 1
ATOM 877 O O . PHE A 1 114 ? -10.500 5.449 11.656 1.00 94.19 114 PHE A O 1
ATOM 884 N N . ALA A 1 115 ? -12.644 5.943 11.206 1.00 94.50 115 ALA A N 1
ATOM 885 C CA . ALA A 1 115 ? -12.351 6.715 10.003 1.00 94.50 115 ALA A CA 1
ATOM 886 C C . ALA A 1 115 ? -11.404 7.895 10.291 1.00 94.50 115 ALA A C 1
ATOM 888 O O . ALA A 1 115 ? -10.379 8.035 9.624 1.00 94.50 115 ALA A O 1
ATOM 889 N N . LEU A 1 116 ? -11.684 8.692 11.327 1.00 96.19 116 LEU A N 1
ATOM 890 C CA . LEU A 1 116 ? -10.830 9.815 11.731 1.00 96.19 116 LEU A CA 1
ATOM 891 C C . LEU A 1 116 ? -9.429 9.358 12.144 1.00 96.19 116 LEU A C 1
ATOM 893 O O . LEU A 1 116 ? -8.439 9.971 11.746 1.00 96.19 116 LEU A O 1
ATOM 897 N N . LEU A 1 117 ? -9.332 8.254 12.888 1.00 95.62 117 LEU A N 1
ATOM 898 C CA . LEU A 1 117 ? -8.045 7.720 13.317 1.00 95.62 117 LEU A CA 1
ATOM 899 C C . LEU A 1 117 ? -7.230 7.204 12.123 1.00 95.62 117 LEU A C 1
ATOM 901 O O . LEU A 1 117 ? -6.040 7.492 12.031 1.00 95.62 117 LEU A O 1
ATOM 905 N N . THR A 1 118 ? -7.858 6.517 11.160 1.00 95.94 118 THR A N 1
ATOM 906 C CA . THR A 1 118 ? -7.169 6.103 9.922 1.00 95.94 118 THR A CA 1
ATOM 907 C C . THR A 1 118 ? -6.666 7.295 9.105 1.00 95.94 118 THR A C 1
ATOM 909 O O . THR A 1 118 ? -5.581 7.219 8.535 1.00 95.94 118 THR A O 1
ATOM 912 N N . LEU A 1 119 ? -7.410 8.405 9.083 1.00 96.12 119 LEU A N 1
ATOM 913 C CA . LEU A 1 119 ? -7.010 9.643 8.412 1.00 96.12 119 LEU A CA 1
ATOM 914 C C . LEU A 1 119 ? -5.799 10.280 9.117 1.00 96.12 119 LEU A C 1
ATOM 916 O O . LEU A 1 119 ? -4.841 10.675 8.458 1.00 96.12 119 LEU A O 1
ATOM 920 N N . ALA A 1 120 ? -5.801 10.303 10.453 1.00 96.31 120 ALA A N 1
ATOM 921 C CA . ALA A 1 120 ? -4.677 10.788 11.253 1.00 96.31 120 ALA A CA 1
ATOM 922 C C . ALA A 1 120 ? -3.404 9.942 11.068 1.00 96.31 120 ALA A C 1
ATOM 924 O O . ALA A 1 120 ? -2.307 10.485 10.959 1.00 96.31 120 ALA A O 1
ATOM 925 N N . PHE A 1 121 ? -3.525 8.614 10.983 1.00 95.81 121 PHE A N 1
ATOM 926 C CA . PHE A 1 121 ? -2.378 7.768 10.644 1.00 95.81 121 PHE A CA 1
ATOM 927 C C . PHE A 1 121 ? -1.895 8.027 9.215 1.00 95.81 121 PHE A C 1
ATOM 929 O O . PHE A 1 121 ? -0.692 8.132 8.994 1.00 95.81 121 PHE A O 1
ATOM 936 N N . ASN A 1 122 ? -2.806 8.206 8.257 1.00 96.12 122 ASN A N 1
ATOM 937 C CA . ASN A 1 122 ? -2.429 8.544 6.887 1.00 96.12 122 ASN A CA 1
ATOM 938 C C . ASN A 1 122 ? -1.613 9.842 6.819 1.00 96.12 122 ASN A C 1
ATOM 940 O O . ASN A 1 122 ? -0.578 9.886 6.155 1.00 96.12 122 ASN A O 1
ATOM 944 N N . SER A 1 123 ? -2.047 10.887 7.533 1.00 95.88 123 SER A N 1
ATOM 945 C CA . SER A 1 123 ? -1.329 12.163 7.577 1.00 95.88 123 SER A CA 1
ATOM 946 C C . SER A 1 123 ? 0.000 12.061 8.327 1.00 95.88 123 SER A C 1
ATOM 948 O O . SER A 1 123 ? 0.973 12.681 7.904 1.00 95.88 123 SER A O 1
ATOM 950 N N . LEU A 1 124 ? 0.085 11.240 9.379 1.00 95.25 124 LEU A N 1
ATOM 951 C CA . LEU A 1 124 ? 1.346 10.948 10.060 1.00 95.25 124 LEU A CA 1
ATOM 952 C C . LEU A 1 124 ? 2.349 10.282 9.111 1.00 95.25 124 LEU A C 1
ATOM 954 O O . LEU A 1 124 ? 3.480 10.743 9.008 1.00 95.25 124 LEU A O 1
ATOM 958 N N . PHE A 1 125 ? 1.945 9.234 8.390 1.00 94.06 125 PHE A N 1
ATOM 959 C CA . PHE A 1 125 ? 2.820 8.556 7.426 1.00 94.06 125 PHE A CA 1
ATOM 960 C C . PHE A 1 125 ? 3.236 9.478 6.281 1.00 94.06 125 PHE A C 1
ATOM 962 O O . PHE A 1 125 ? 4.394 9.454 5.872 1.00 94.06 125 PHE A O 1
ATOM 969 N N . TYR A 1 126 ? 2.330 10.335 5.814 1.00 92.94 126 TYR A N 1
ATOM 970 C CA . TYR A 1 126 ? 2.659 11.375 4.845 1.00 92.94 126 TYR A CA 1
ATOM 971 C C . TYR A 1 126 ? 3.706 12.362 5.390 1.00 92.94 126 TYR A C 1
ATOM 973 O O . TYR A 1 126 ? 4.699 12.649 4.722 1.00 92.94 126 TYR A O 1
ATOM 981 N N . ALA A 1 127 ? 3.536 12.842 6.626 1.00 93.56 127 ALA A N 1
ATOM 982 C CA . ALA A 1 127 ? 4.503 13.722 7.281 1.00 93.56 127 ALA A CA 1
ATOM 983 C C . ALA A 1 127 ? 5.863 13.033 7.473 1.00 93.56 127 ALA A C 1
ATOM 985 O O . ALA A 1 127 ? 6.902 13.654 7.287 1.00 93.56 127 ALA A O 1
ATOM 986 N N . VAL A 1 128 ? 5.874 11.742 7.804 1.00 92.38 128 VAL A N 1
ATOM 987 C CA . VAL A 1 128 ? 7.106 10.952 7.908 1.00 92.38 128 VAL A CA 1
ATOM 988 C C . VAL A 1 128 ? 7.784 10.823 6.542 1.00 92.38 128 VAL A C 1
ATOM 990 O O . VAL A 1 128 ? 8.983 11.065 6.443 1.00 92.38 128 VAL A O 1
ATOM 993 N N . ALA A 1 129 ? 7.034 10.510 5.484 1.00 89.44 129 ALA A N 1
ATOM 994 C CA . ALA A 1 129 ? 7.575 10.380 4.132 1.00 89.44 129 ALA A CA 1
ATOM 995 C C . A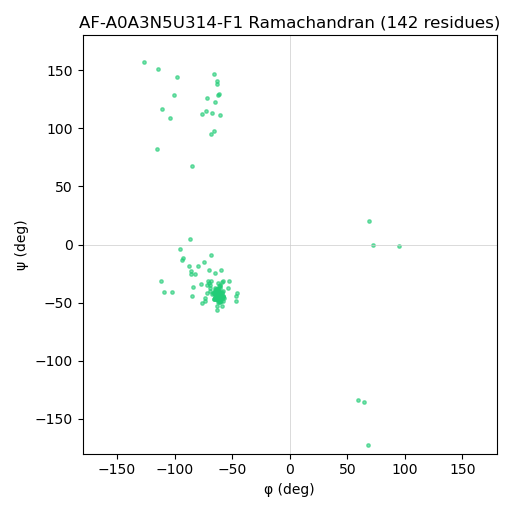LA A 1 129 ? 8.213 11.685 3.622 1.00 89.44 129 ALA A C 1
ATOM 997 O O . ALA A 1 129 ? 9.263 11.643 2.991 1.00 89.44 129 ALA A O 1
ATOM 998 N N . THR A 1 130 ? 7.624 12.834 3.948 1.00 88.81 130 THR A N 1
ATOM 999 C CA . THR A 1 130 ? 8.092 14.166 3.512 1.00 88.81 130 THR A CA 1
ATOM 1000 C C . THR A 1 130 ? 9.195 14.740 4.401 1.00 88.81 130 THR A C 1
ATOM 1002 O O . THR A 1 130 ? 10.147 15.351 3.922 1.00 88.81 130 THR A O 1
ATOM 1005 N N . LYS A 1 131 ? 9.135 14.514 5.718 1.00 89.19 131 LYS A N 1
ATOM 1006 C CA . LYS A 1 131 ? 10.121 15.062 6.666 1.00 89.19 131 LYS A CA 1
ATOM 1007 C C . LYS A 1 131 ? 11.368 14.194 6.819 1.00 89.19 131 LYS A C 1
ATOM 1009 O O . LYS A 1 131 ? 12.415 14.710 7.214 1.00 89.19 131 LYS A O 1
ATOM 1014 N N . TRP A 1 132 ? 11.297 12.887 6.558 1.00 86.19 132 TRP A N 1
ATOM 1015 C CA . TRP A 1 132 ? 12.404 11.967 6.841 1.00 86.19 132 TRP A CA 1
ATOM 1016 C C . TRP A 1 132 ? 13.452 11.904 5.724 1.00 86.19 132 TRP A C 1
ATOM 1018 O O . TRP A 1 132 ? 13.716 10.857 5.136 1.00 86.19 132 TRP A O 1
ATOM 1028 N N . HIS A 1 133 ? 14.171 13.005 5.534 1.00 84.19 133 HIS A N 1
ATOM 1029 C CA . HIS A 1 133 ? 15.122 13.162 4.432 1.00 84.19 133 HIS A CA 1
ATOM 1030 C C . HIS A 1 133 ? 16.187 12.049 4.329 1.00 84.19 133 HIS A C 1
ATOM 1032 O O . HIS A 1 133 ? 16.499 11.594 3.237 1.00 84.19 133 HIS A O 1
ATOM 1038 N N . LYS A 1 134 ? 16.693 11.533 5.461 1.00 80.62 134 LYS A N 1
ATOM 1039 C CA . LYS A 1 134 ? 17.737 10.486 5.470 1.00 80.62 134 LYS A CA 1
ATOM 1040 C C . LYS A 1 134 ? 17.349 9.176 4.778 1.00 80.62 134 LYS A C 1
ATOM 1042 O O . LYS A 1 134 ? 18.235 8.504 4.272 1.00 80.62 134 LYS A O 1
ATOM 1047 N N . ILE A 1 135 ? 16.081 8.771 4.857 1.00 78.31 135 ILE A N 1
ATOM 1048 C CA . ILE A 1 135 ? 15.625 7.476 4.324 1.00 78.31 135 ILE A CA 1
ATOM 1049 C C . ILE A 1 135 ? 14.760 7.696 3.095 1.00 78.31 135 ILE A C 1
ATOM 1051 O O . ILE A 1 135 ? 14.871 6.943 2.130 1.00 78.31 135 ILE A O 1
ATOM 1055 N N . THR A 1 136 ? 13.885 8.705 3.132 1.00 81.25 136 THR A N 1
ATOM 1056 C CA . THR A 1 136 ? 12.905 8.897 2.069 1.00 81.25 136 THR A CA 1
ATOM 1057 C C . THR A 1 136 ? 13.358 9.855 0.972 1.00 81.25 136 THR A C 1
ATOM 1059 O O . THR A 1 136 ? 12.698 9.938 -0.057 1.00 81.25 136 THR A O 1
ATOM 1062 N N . GLY A 1 137 ? 14.435 10.612 1.204 1.00 79.88 137 GLY A N 1
ATOM 1063 C CA . GLY A 1 137 ? 14.743 11.808 0.416 1.00 79.88 137 GLY A CA 1
ATOM 1064 C C . GLY A 1 137 ? 13.805 12.985 0.715 1.00 79.88 137 GLY A C 1
ATOM 1065 O O . GLY A 1 137 ? 13.992 14.080 0.200 1.00 79.88 137 GLY A O 1
ATOM 1066 N N . GLY A 1 138 ? 12.830 12.809 1.614 1.00 84.56 138 GL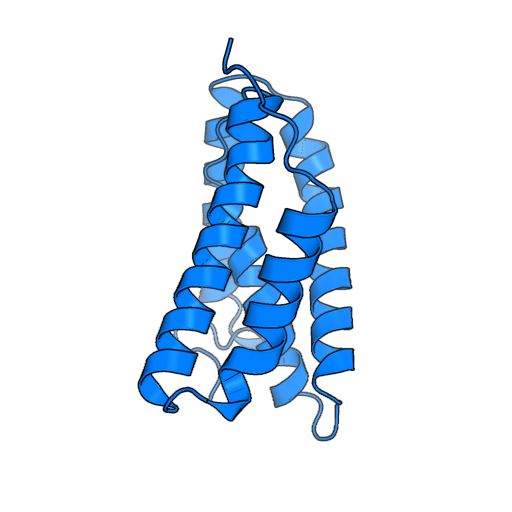Y A N 1
ATOM 1067 C CA . GLY A 1 138 ? 11.867 13.841 1.979 1.00 84.56 138 GLY A CA 1
ATOM 1068 C C . GLY A 1 138 ? 11.063 14.329 0.775 1.00 84.56 138 GLY A C 1
ATOM 1069 O O . GLY A 1 138 ? 10.591 13.525 -0.025 1.00 84.56 138 GLY A O 1
ATOM 1070 N N . ASP A 1 139 ? 10.933 15.647 0.649 1.00 82.12 139 ASP A N 1
ATOM 1071 C CA . ASP A 1 139 ? 10.218 16.293 -0.457 1.00 82.12 139 ASP A CA 1
ATOM 1072 C C . ASP A 1 139 ? 10.948 16.164 -1.811 1.00 82.12 139 ASP A C 1
ATOM 1074 O O . ASP A 1 139 ? 10.304 16.237 -2.856 1.00 82.12 139 ASP A O 1
ATOM 1078 N N . ASP A 1 140 ? 12.265 15.916 -1.800 1.00 82.25 140 ASP A N 1
ATOM 1079 C CA . ASP A 1 140 ? 13.075 15.731 -3.014 1.00 82.25 140 ASP A CA 1
ATOM 1080 C C . ASP A 1 140 ? 12.932 14.317 -3.607 1.00 82.25 140 ASP A C 1
ATOM 1082 O O . ASP A 1 140 ? 13.220 14.088 -4.783 1.00 82.25 140 ASP A O 1
ATOM 1086 N N . GLY A 1 141 ? 12.453 13.360 -2.805 1.00 80.44 141 GLY A N 1
ATOM 1087 C CA . GLY A 1 141 ? 12.348 11.955 -3.184 1.00 80.44 141 GLY A CA 1
ATOM 1088 C C . GLY A 1 141 ? 13.705 11.263 -3.362 1.00 80.44 141 GLY A C 1
ATOM 1089 O O . GLY A 1 141 ? 14.767 11.790 -3.034 1.00 80.44 141 GLY A O 1
ATOM 1090 N N . LEU A 1 142 ? 13.666 10.025 -3.856 1.00 80.06 142 LEU A N 1
ATOM 1091 C CA . LEU A 1 142 ? 14.866 9.245 -4.155 1.00 80.06 142 LEU A CA 1
ATOM 1092 C C . LEU A 1 142 ? 15.140 9.289 -5.657 1.00 80.06 142 LEU A C 1
ATOM 1094 O O . LEU A 1 142 ? 14.254 8.967 -6.450 1.00 80.06 142 LEU A O 1
ATOM 1098 N N . SER A 1 143 ? 16.370 9.639 -6.04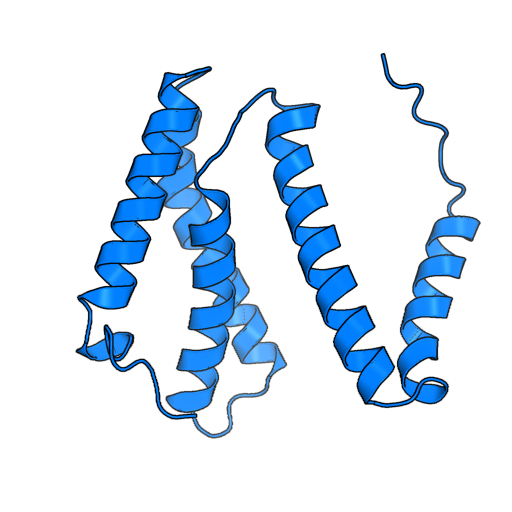0 1.00 70.94 143 SER A N 1
ATOM 1099 C CA . SER A 1 143 ? 16.815 9.519 -7.43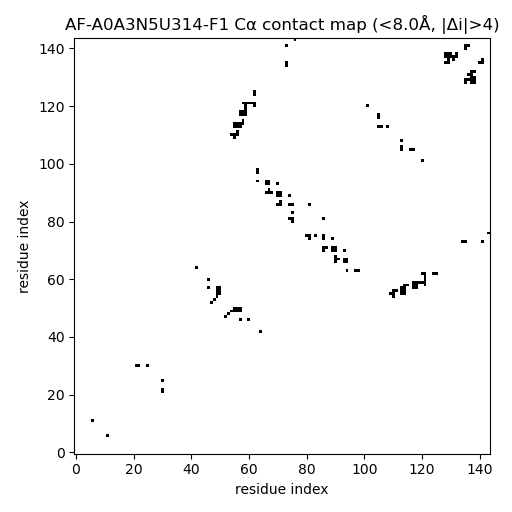0 1.00 70.94 143 SER A CA 1
ATOM 1100 C C . SER A 1 143 ? 16.900 8.045 -7.820 1.00 70.94 143 SER A C 1
ATOM 1102 O O . SER A 1 143 ? 17.720 7.303 -7.273 1.00 70.94 143 SER A O 1
ATOM 1104 N N . ILE A 1 144 ? 16.026 7.647 -8.746 1.00 59.31 144 ILE A N 1
ATOM 1105 C CA . ILE A 1 144 ? 16.070 6.370 -9.471 1.00 59.31 144 ILE A CA 1
ATOM 1106 C C . ILE A 1 144 ? 17.035 6.421 -10.654 1.00 59.31 144 ILE A C 1
ATOM 1108 O O . ILE A 1 144 ? 17.195 7.513 -11.246 1.00 59.31 144 ILE A O 1
#

Radius of gyration: 18.3 Å; Cα contacts (8 Å, |Δi|>4): 98; chains: 1; bounding box: 51×39×46 Å

Foldseek 3Di:
DPPDDDDDPVNVVVVVVVVVCCVVPDDPVVVVVVVVVVLVVVLVVVQCVCCVVVVFHAPQSVLLVCQLVLQLVLCCVVPPPDDSVVSNVRSVVRSVVVCVVLVVVLVVDDDPVSHVSNNVVNVVSLCCLQVVCVRQVHPNGDDD

Mean predicted a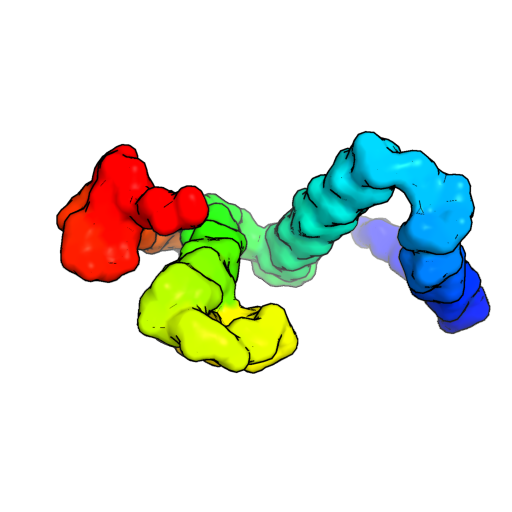ligned error: 6.11 Å

Secondary structure (DSSP, 8-state):
--------HHHHHHHHHHHHHHHHHS-HHHHHHHHHHHHHHHHHHHHHIIIIIH----S-HHHHHHHHHHHHHHHHHHSTT--HHHHHHHHHHHHHHHHHHHHHHHTT--THHHHHHHHHHHHHHHHHHHH-HHHH-GGG----

pLDDT: mean 89.57, std 9.01, range [39.34, 97.12]

Solvent-accessible surface area (backbone atoms only — not comparable to full-atom values): 8018 Å² total; per-residue (Å²): 132,84,81,78,74,81,76,53,71,68,58,54,52,48,52,50,52,52,59,71,50,40,78,81,75,51,57,69,71,60,48,53,53,50,50,51,51,51,53,52,49,51,52,52,51,56,50,39,51,38,37,72,71,69,65,42,58,66,61,26,61,64,42,52,55,49,46,28,55,47,40,29,53,52,42,52,70,76,37,79,88,61,52,70,68,58,27,51,52,50,13,51,52,53,36,48,52,52,47,53,58,52,44,68,64,46,72,79,45,66,63,69,59,25,24,54,50,26,36,52,50,25,51,48,50,52,49,46,45,41,67,38,44,93,82,41,34,14,84,79,39,72,91,125

Sequence (144 aa):
MISQKKASWLFIALLFALGVLMPFVVKKYHLNMLTEIIIFALYAVSYNLLLGYAGLLSFGHAMFFGMGAFTVAVSLIHFPGLSMWNAVLLALGMTTAVGFVTGGFLLRHKGAYFALLTLAFNSLFYAVATKWHKITGGDDGLSI